Protein AF-A0A956XR70-F1 (afdb_monomer)

Nearest PDB structures (foldseek):
  4zgi-assembly1_A-2  TM=8.230E-01  e=3.222E-03  Homo sapiens
  6l9u-assembly1_A-2  TM=8.297E-01  e=9.669E-03  Mus musculus
  1uht-assembly1_A  TM=8.464E-01  e=3.658E-02  Arabidopsis thaliana
  6hc0-assembly3_C  TM=8.819E-01  e=6.157E-02  Bdellovibrio bacteriovorus HD100
  6l9v-assembly1_A  TM=6.812E-01  e=6.087E-03  Mus musculus

Solvent-accessible surface area (backbone atoms only — not comparable to full-atom values): 3682 Å² total; per-residue (Å²): 132,95,72,74,50,68,47,78,46,84,48,101,91,49,36,33,38,30,22,68,12,90,86,50,56,35,30,51,68,89,45,77,28,51,64,77,34,69,45,81,49,55,77,70,34,39,37,36,53,80,91,46,77,47,75,39,80,83,79,135

Foldseek 3Di:
DPDDAWDWDADPVGIKIAGCDQPWWKQWQNDIHDHGDMDDHDQQIWIDTPPDIDGDHDDD

Structure (mmCIF, N/CA/C/O backbone):
data_AF-A0A956XR70-F1
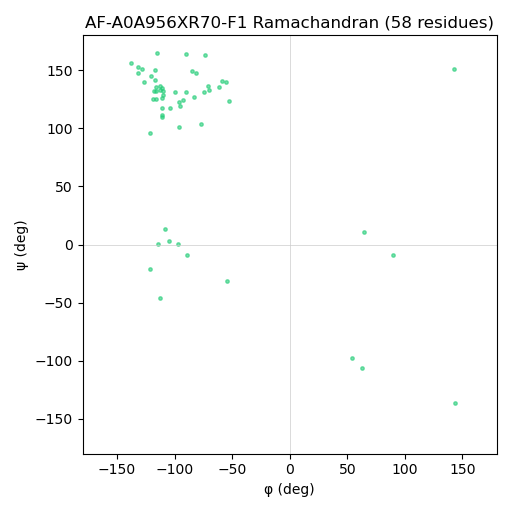#
_entry.id   AF-A0A956XR70-F1
#
loop_
_atom_site.group_PDB
_atom_site.id
_atom_site.type_symbol
_atom_site.label_atom_id
_atom_site.label_alt_id
_atom_site.label_comp_id
_atom_site.label_asym_id
_atom_site.label_entity_id
_atom_site.label_seq_id
_atom_site.pdbx_PDB_ins_code
_atom_site.Cartn_x
_atom_site.Cartn_y
_atom_site.Cartn_z
_atom_site.occupancy
_atom_site.B_iso_or_equiv
_atom_site.auth_seq_id
_atom_site.auth_comp_id
_atom_site.auth_asym_id
_atom_site.auth_atom_id
_atom_site.pdbx_PDB_model_num
ATOM 1 N N . VAL A 1 1 ? 4.108 -11.402 -12.072 1.00 49.81 1 VAL A N 1
ATOM 2 C CA . VAL A 1 1 ? 4.817 -10.128 -11.812 1.00 49.81 1 VAL A CA 1
ATOM 3 C C . VAL A 1 1 ? 6.124 -10.486 -11.116 1.00 49.81 1 VAL A C 1
ATOM 5 O O . VAL A 1 1 ? 6.055 -11.151 -10.094 1.00 49.81 1 VAL A O 1
ATOM 8 N N . SER A 1 2 ? 7.297 -10.212 -11.695 1.00 48.91 2 SER A N 1
ATOM 9 C CA . SER A 1 2 ? 8.589 -10.609 -11.104 1.00 48.91 2 SER A CA 1
ATOM 10 C C . SER A 1 2 ? 9.191 -9.445 -10.310 1.00 48.91 2 SER A C 1
ATOM 12 O O . SER A 1 2 ? 9.727 -8.513 -10.906 1.00 48.91 2 SER A O 1
ATOM 14 N N . GLY A 1 3 ? 9.068 -9.484 -8.982 1.00 65.69 3 GLY A N 1
ATOM 15 C CA . GLY A 1 3 ? 9.632 -8.497 -8.052 1.00 65.69 3 GLY A CA 1
ATOM 16 C C . GLY A 1 3 ? 8.700 -8.210 -6.871 1.00 65.69 3 GLY A C 1
ATOM 17 O O . GLY A 1 3 ? 7.483 -8.325 -7.006 1.00 65.69 3 GLY A O 1
ATOM 18 N N . PHE A 1 4 ? 9.260 -7.843 -5.718 1.00 66.94 4 PHE A N 1
ATOM 19 C CA . PHE A 1 4 ? 8.486 -7.360 -4.570 1.00 66.94 4 PHE A CA 1
ATOM 20 C C . PHE A 1 4 ? 7.911 -5.971 -4.884 1.00 66.94 4 PHE A C 1
ATOM 22 O O . PHE A 1 4 ? 8.625 -5.118 -5.415 1.00 66.94 4 PHE A O 1
ATOM 29 N N . HIS A 1 5 ? 6.620 -5.761 -4.615 1.00 81.12 5 HIS A N 1
ATOM 30 C CA . HIS A 1 5 ? 5.936 -4.496 -4.913 1.00 81.12 5 HIS A CA 1
ATOM 31 C C . HIS A 1 5 ? 5.530 -3.756 -3.642 1.00 81.12 5 HIS A C 1
ATOM 33 O O . HIS A 1 5 ? 5.800 -2.567 -3.520 1.00 81.12 5 HIS A O 1
ATOM 39 N N . ALA A 1 6 ? 4.939 -4.473 -2.691 1.00 89.31 6 ALA A N 1
ATOM 40 C CA . ALA A 1 6 ? 4.480 -3.936 -1.422 1.00 89.31 6 ALA A CA 1
ATOM 41 C C . ALA A 1 6 ? 4.966 -4.812 -0.266 1.00 89.31 6 ALA A C 1
ATOM 43 O O . ALA A 1 6 ? 5.146 -6.018 -0.445 1.00 89.31 6 ALA A O 1
ATOM 44 N N . GLU A 1 7 ? 5.121 -4.209 0.905 1.00 91.62 7 GLU A N 1
ATOM 45 C CA . GLU A 1 7 ? 5.235 -4.899 2.190 1.00 91.62 7 GLU A CA 1
ATOM 46 C C . GLU A 1 7 ? 4.036 -4.506 3.056 1.00 91.62 7 GLU A C 1
ATOM 48 O O . GLU A 1 7 ? 3.672 -3.330 3.086 1.00 91.62 7 GLU A O 1
ATOM 53 N N . ILE A 1 8 ? 3.412 -5.479 3.723 1.00 92.19 8 ILE A N 1
ATOM 54 C CA . ILE A 1 8 ? 2.329 -5.241 4.682 1.00 92.19 8 ILE A CA 1
ATOM 55 C C . ILE A 1 8 ? 2.854 -5.580 6.074 1.00 92.19 8 ILE A C 1
ATOM 57 O O . ILE A 1 8 ? 3.331 -6.693 6.295 1.00 92.19 8 ILE A O 1
ATOM 61 N N . THR A 1 9 ? 2.736 -4.635 7.002 1.00 93.25 9 THR A N 1
ATOM 62 C CA . THR A 1 9 ? 3.253 -4.755 8.369 1.00 93.25 9 THR A CA 1
ATOM 63 C C . THR A 1 9 ? 2.141 -4.469 9.369 1.00 93.25 9 THR A C 1
ATOM 65 O O . THR A 1 9 ? 1.325 -3.570 9.170 1.00 93.25 9 THR A O 1
ATOM 68 N N . GLN A 1 10 ? 2.092 -5.236 10.458 1.00 91.31 10 GLN A N 1
ATOM 69 C CA . GLN A 1 10 ? 1.157 -4.979 11.550 1.00 91.31 10 GLN A CA 1
ATOM 70 C C . GLN A 1 10 ? 1.618 -3.761 12.365 1.00 91.31 10 GLN A C 1
ATOM 72 O O . GLN A 1 10 ? 2.776 -3.667 12.772 1.00 91.31 10 GLN A O 1
ATOM 77 N N . ALA A 1 11 ? 0.698 -2.837 12.614 1.00 86.31 11 ALA A N 1
ATOM 78 C CA . ALA A 1 11 ? 0.853 -1.667 13.466 1.00 86.31 11 ALA A CA 1
ATOM 79 C C . ALA A 1 11 ? -0.097 -1.775 14.679 1.00 86.31 11 ALA A C 1
ATOM 81 O O . ALA A 1 11 ? -1.028 -2.580 14.649 1.00 86.31 11 ALA A O 1
ATOM 82 N N . PRO A 1 12 ? 0.092 -0.977 15.750 1.00 86.50 12 PRO A N 1
ATOM 83 C CA . PRO A 1 12 ? -0.774 -1.030 16.935 1.00 86.50 12 PRO A CA 1
ATOM 84 C C . PRO A 1 12 ? -2.272 -0.866 16.636 1.00 86.50 12 PRO A C 1
ATOM 86 O O . PRO A 1 12 ? -3.092 -1.476 17.316 1.00 86.50 12 PRO A O 1
ATOM 89 N N . ASP A 1 13 ? -2.607 -0.100 15.594 1.00 85.44 13 ASP A N 1
ATOM 90 C CA . ASP A 1 13 ? -3.985 0.243 15.224 1.00 85.44 13 ASP A CA 1
ATOM 91 C C . ASP A 1 13 ? -4.475 -0.474 13.947 1.00 85.44 13 ASP A C 1
ATOM 93 O O . ASP A 1 13 ? -5.490 -0.084 13.372 1.00 85.44 13 ASP A O 1
ATOM 97 N N . GLY A 1 14 ? -3.759 -1.499 13.459 1.00 89.62 14 GLY A N 1
ATOM 98 C CA . GLY A 1 14 ? -4.158 -2.255 12.265 1.00 89.62 14 GLY A CA 1
ATOM 99 C C . GLY A 1 14 ? -2.983 -2.687 11.394 1.00 89.62 14 GLY A C 1
ATOM 100 O O . GLY A 1 14 ? -1.966 -3.160 11.895 1.00 89.62 14 GLY A O 1
ATOM 101 N N . TYR A 1 15 ? -3.112 -2.529 10.078 1.00 92.50 15 TYR A N 1
ATOM 102 C CA . TYR A 1 15 ? -2.058 -2.849 9.117 1.00 92.50 15 TYR A CA 1
ATOM 103 C C . TYR A 1 15 ? -1.601 -1.596 8.381 1.00 92.50 15 TYR A C 1
ATOM 105 O O . TYR A 1 15 ? -2.369 -0.659 8.162 1.00 92.50 15 TYR A O 1
ATOM 113 N N . THR A 1 16 ? -0.340 -1.583 7.974 1.00 94.38 16 THR A N 1
ATOM 114 C CA . THR A 1 16 ? 0.209 -0.588 7.057 1.00 94.38 16 THR A CA 1
ATOM 115 C C . THR A 1 16 ? 0.746 -1.285 5.824 1.00 94.38 16 THR A C 1
ATOM 117 O O . THR A 1 16 ? 1.273 -2.393 5.903 1.00 94.38 16 THR A O 1
ATOM 120 N N . ILE A 1 17 ? 0.613 -0.634 4.674 1.00 93.69 17 ILE A N 1
ATOM 121 C CA . ILE A 1 17 ? 1.212 -1.069 3.418 1.00 93.69 17 ILE A CA 1
ATOM 122 C C . ILE A 1 17 ? 2.282 -0.065 3.007 1.00 93.69 17 ILE A C 1
ATOM 124 O O . ILE A 1 17 ? 2.047 1.140 3.032 1.00 93.69 17 ILE A O 1
ATOM 128 N N . THR A 1 18 ? 3.457 -0.558 2.629 1.00 94.88 18 THR A N 1
ATOM 129 C CA . THR A 1 18 ? 4.582 0.255 2.156 1.00 94.88 18 THR A CA 1
ATOM 130 C C . THR A 1 18 ? 4.921 -0.126 0.727 1.00 94.88 18 THR A C 1
ATOM 132 O O . THR A 1 18 ? 5.080 -1.310 0.420 1.00 94.88 18 THR A O 1
ATOM 135 N N . ASN A 1 19 ? 5.077 0.860 -0.156 1.00 93.56 19 ASN A N 1
ATOM 136 C CA . ASN A 1 19 ? 5.572 0.601 -1.501 1.00 93.56 19 ASN A CA 1
ATOM 137 C C . ASN A 1 19 ? 7.090 0.388 -1.477 1.00 93.56 19 ASN A C 1
ATOM 139 O O . ASN A 1 19 ? 7.864 1.337 -1.391 1.00 93.56 19 ASN A O 1
ATOM 143 N N . ILE A 1 20 ? 7.525 -0.865 -1.592 1.00 92.88 20 ILE A N 1
ATOM 144 C CA . ILE A 1 20 ? 8.949 -1.231 -1.682 1.00 92.88 20 ILE A CA 1
ATOM 145 C C . ILE A 1 20 ? 9.415 -1.429 -3.132 1.00 92.88 20 ILE A C 1
ATOM 147 O O . ILE A 1 20 ? 10.583 -1.739 -3.385 1.00 92.88 20 ILE A O 1
ATOM 151 N N . SER A 1 21 ? 8.520 -1.240 -4.105 1.00 88.88 21 SER A N 1
ATOM 152 C CA . SER A 1 21 ? 8.871 -1.253 -5.518 1.00 88.88 21 SER A CA 1
ATOM 153 C C . SER A 1 21 ? 9.669 -0.010 -5.885 1.00 88.88 21 SER A C 1
ATOM 155 O O . SER A 1 21 ? 9.290 1.105 -5.557 1.00 88.88 21 SER A O 1
ATOM 157 N N . ARG A 1 22 ? 10.742 -0.176 -6.663 1.00 85.06 22 ARG A N 1
ATOM 158 C CA . ARG A 1 22 ? 11.463 0.955 -7.281 1.00 85.06 22 ARG A CA 1
ATOM 159 C C . ARG A 1 22 ? 10.918 1.352 -8.653 1.00 85.06 22 ARG A C 1
ATOM 161 O O . ARG A 1 22 ? 11.373 2.341 -9.214 1.00 85.06 22 ARG A O 1
ATOM 168 N N . MET A 1 23 ? 10.015 0.553 -9.221 1.00 83.19 23 MET A N 1
ATOM 169 C CA . MET A 1 23 ? 9.562 0.714 -10.610 1.00 83.19 23 MET A CA 1
ATOM 170 C C . MET A 1 23 ? 8.057 0.925 -10.742 1.00 83.19 23 MET A C 1
ATOM 172 O O . MET A 1 23 ? 7.609 1.451 -11.757 1.00 83.19 23 MET A O 1
ATOM 176 N N . SER A 1 24 ? 7.287 0.521 -9.736 1.00 81.88 24 SER A N 1
ATOM 177 C CA . SER A 1 24 ? 5.831 0.561 -9.775 1.00 81.88 24 SER A CA 1
ATOM 178 C C . SER A 1 24 ? 5.308 1.500 -8.701 1.00 81.88 24 SER A C 1
ATOM 180 O O . SER A 1 24 ? 5.817 1.530 -7.580 1.00 81.88 24 SER A O 1
ATOM 182 N N . LYS A 1 25 ? 4.258 2.241 -9.041 1.00 85.44 25 LYS A N 1
ATOM 183 C CA . LYS A 1 25 ? 3.428 2.916 -8.049 1.00 85.44 2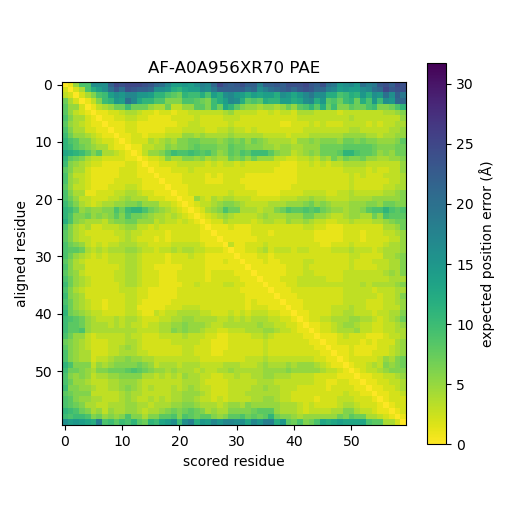5 LYS A CA 1
ATOM 184 C C . LYS A 1 25 ? 2.376 1.942 -7.535 1.00 85.44 25 LYS A C 1
ATOM 186 O O . LYS A 1 25 ? 1.956 1.046 -8.275 1.00 85.44 25 LYS A O 1
ATOM 191 N N . ILE A 1 26 ? 1.982 2.117 -6.283 1.00 92.12 26 ILE A N 1
ATOM 192 C CA . ILE A 1 26 ? 0.866 1.392 -5.678 1.00 92.12 26 ILE A CA 1
ATOM 193 C C . ILE A 1 26 ? -0.224 2.407 -5.409 1.00 92.12 26 ILE A C 1
ATOM 195 O O . ILE A 1 26 ? 0.077 3.490 -4.927 1.00 92.12 26 ILE A O 1
ATOM 199 N N . VAL A 1 27 ? -1.468 2.072 -5.719 1.00 94.50 27 VAL A N 1
ATOM 200 C CA . VAL A 1 27 ? -2.615 2.879 -5.302 1.00 94.50 27 VAL A CA 1
ATOM 201 C C . VAL A 1 27 ? -3.381 2.099 -4.247 1.00 94.50 27 VAL A C 1
ATOM 203 O O . VAL A 1 27 ? -3.681 0.927 -4.462 1.00 94.50 27 VAL A O 1
ATOM 206 N N . VAL A 1 28 ? -3.652 2.741 -3.115 1.00 94.81 28 VAL A N 1
ATOM 207 C CA . VAL A 1 28 ? -4.494 2.240 -2.026 1.00 94.81 28 VAL A CA 1
ATOM 208 C C . VAL A 1 28 ? -5.749 3.098 -2.003 1.00 94.81 28 VAL A C 1
ATOM 210 O O . VAL A 1 2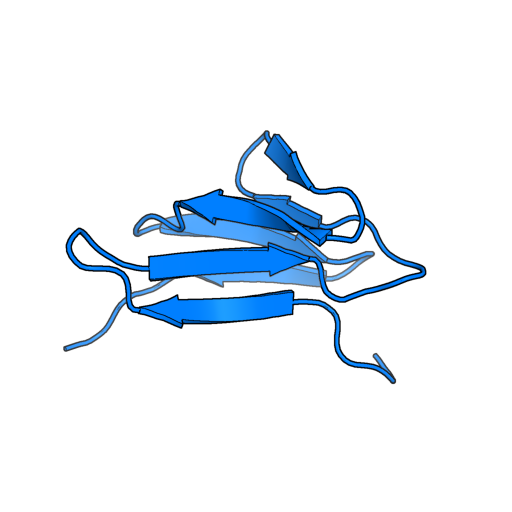8 ? -5.666 4.291 -1.721 1.00 94.81 28 VAL A O 1
ATOM 213 N N . ASP A 1 29 ? -6.891 2.519 -2.350 1.00 93.25 29 ASP A N 1
ATOM 214 C CA . ASP A 1 29 ? -8.152 3.214 -2.603 1.00 93.25 29 ASP A CA 1
ATOM 215 C C . ASP A 1 29 ? -7.974 4.319 -3.658 1.00 93.25 29 ASP A C 1
ATOM 217 O O . ASP A 1 29 ? -7.932 4.046 -4.858 1.00 93.25 29 ASP A O 1
ATOM 221 N N . SER A 1 30 ? -7.797 5.568 -3.224 1.00 93.06 30 SER A N 1
ATOM 222 C CA . SER A 1 30 ? -7.496 6.719 -4.086 1.00 93.06 30 SER A CA 1
ATOM 223 C C . SER A 1 30 ? -6.110 7.333 -3.854 1.00 93.06 30 SER A C 1
ATOM 225 O O . SER A 1 30 ? -5.780 8.345 -4.473 1.00 93.06 30 SER A O 1
ATOM 227 N N . LEU A 1 31 ? -5.316 6.783 -2.932 1.00 95.31 31 LEU A N 1
ATOM 228 C CA . LEU A 1 31 ? -4.007 7.297 -2.537 1.00 95.31 31 LEU A CA 1
ATOM 229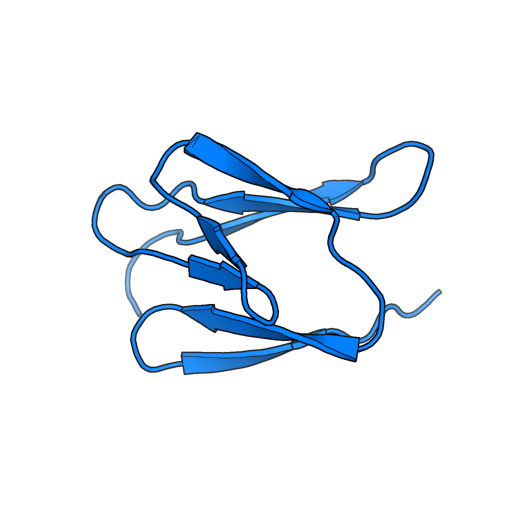 C C . LEU A 1 31 ?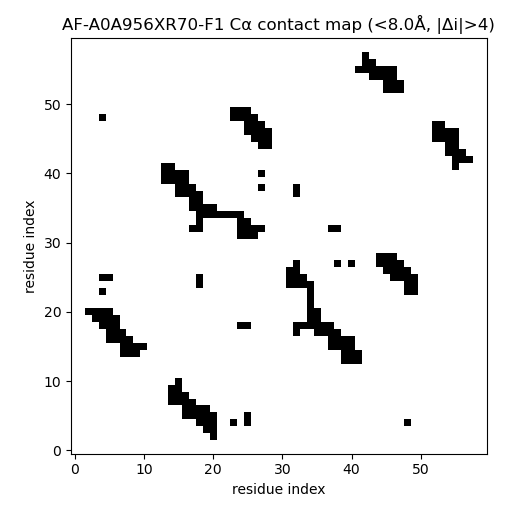 -2.890 6.600 -3.314 1.00 95.31 31 LEU A C 1
ATOM 231 O O . LEU A 1 31 ? -2.690 5.396 -3.192 1.00 95.31 31 LEU A O 1
ATOM 235 N N . GLU A 1 32 ? -2.123 7.370 -4.079 1.00 95.12 32 GLU A N 1
ATOM 236 C CA . GLU A 1 32 ? -0.926 6.877 -4.758 1.00 95.12 32 GLU A CA 1
ATOM 237 C C . GLU A 1 32 ? 0.280 6.893 -3.804 1.00 95.12 32 GLU A C 1
ATOM 239 O O . GLU A 1 32 ? 0.595 7.925 -3.219 1.00 95.12 32 GLU A O 1
ATOM 244 N N . LEU A 1 33 ? 0.959 5.753 -3.674 1.00 94.56 33 LEU A N 1
ATOM 245 C CA . LEU A 1 33 ? 2.188 5.564 -2.910 1.00 94.56 33 LEU A CA 1
ATOM 246 C C . LEU A 1 33 ? 3.389 5.476 -3.852 1.00 94.56 33 LEU A C 1
ATOM 248 O O . LEU A 1 33 ? 3.519 4.545 -4.661 1.00 94.56 33 LEU A O 1
ATOM 252 N N . SER A 1 34 ? 4.302 6.426 -3.705 1.00 92.88 34 SER A N 1
ATOM 253 C CA . SER A 1 34 ? 5.630 6.423 -4.312 1.00 92.88 34 SER A CA 1
ATOM 254 C C . SER A 1 34 ? 6.555 5.421 -3.608 1.00 92.88 34 SER A C 1
ATOM 256 O O . SER A 1 34 ? 6.272 4.995 -2.487 1.00 92.88 34 SER A O 1
ATOM 258 N N . PRO A 1 35 ? 7.685 5.031 -4.225 1.00 91.88 35 PRO A N 1
ATOM 259 C CA . PRO A 1 35 ? 8.666 4.162 -3.577 1.00 91.88 35 PRO A CA 1
ATOM 260 C C . PRO A 1 35 ? 9.106 4.696 -2.203 1.00 91.88 35 PRO A C 1
ATOM 262 O O . PRO A 1 35 ? 9.616 5.811 -2.103 1.00 91.88 35 PRO A O 1
ATOM 265 N N . GLY A 1 36 ? 8.943 3.884 -1.160 1.00 92.38 36 GLY A N 1
ATOM 266 C CA . GLY A 1 36 ? 9.251 4.207 0.236 1.00 92.38 36 GLY A CA 1
ATOM 267 C C . GLY A 1 36 ? 8.099 4.837 1.025 1.00 92.38 36 GLY A C 1
ATOM 268 O O . GLY A 1 36 ? 8.217 4.966 2.241 1.00 92.38 36 GLY A O 1
ATOM 269 N N . GLU A 1 37 ? 6.995 5.208 0.374 1.00 94.81 37 GLU A N 1
ATOM 270 C CA . GLU A 1 37 ? 5.812 5.731 1.059 1.00 94.81 37 GLU A CA 1
ATOM 271 C C . GLU A 1 37 ? 4.949 4.600 1.615 1.00 94.81 37 GLU A C 1
ATOM 273 O O . GLU A 1 37 ? 4.866 3.505 1.045 1.00 94.81 37 GLU A O 1
ATOM 278 N N . ALA A 1 38 ? 4.296 4.891 2.737 1.00 94.44 38 ALA A N 1
ATOM 279 C CA . ALA A 1 38 ? 3.418 3.969 3.430 1.00 94.44 38 ALA A CA 1
ATOM 280 C C . ALA A 1 38 ? 2.061 4.612 3.712 1.00 94.44 38 ALA A C 1
ATOM 282 O O . ALA A 1 38 ? 1.967 5.825 3.910 1.00 94.44 38 ALA A O 1
ATOM 283 N N . ALA A 1 39 ? 1.027 3.781 3.778 1.00 94.44 39 ALA A N 1
ATOM 284 C CA . ALA A 1 39 ? -0.307 4.183 4.195 1.00 94.44 39 ALA A CA 1
ATOM 285 C C . ALA A 1 39 ? -0.944 3.141 5.120 1.00 94.44 39 ALA A C 1
ATOM 287 O O . ALA A 1 39 ? -0.573 1.963 5.071 1.00 94.44 39 ALA A O 1
ATOM 288 N N . PRO A 1 40 ? -1.910 3.557 5.958 1.00 93.19 40 PRO A N 1
ATOM 289 C CA . PRO A 1 40 ? -2.806 2.624 6.622 1.00 93.19 40 PRO A CA 1
ATOM 290 C C . PRO A 1 40 ? -3.509 1.744 5.588 1.00 93.19 40 PRO A C 1
ATOM 292 O O . PRO A 1 40 ? -3.915 2.227 4.532 1.00 93.19 40 PRO A O 1
ATOM 295 N N . LEU A 1 41 ? -3.647 0.462 5.905 1.00 91.81 41 LEU A N 1
ATOM 296 C CA . LEU A 1 41 ? -4.386 -0.498 5.103 1.00 91.81 41 LEU A CA 1
ATOM 297 C C . LEU A 1 41 ? -5.649 -0.886 5.869 1.00 91.81 41 LEU A C 1
ATOM 299 O O . LEU A 1 41 ? -5.567 -1.534 6.915 1.00 91.81 41 LEU A O 1
ATOM 303 N N . ALA A 1 42 ? -6.800 -0.442 5.371 1.00 89.75 42 ALA A N 1
ATOM 304 C CA . ALA A 1 42 ? -8.085 -0.699 5.999 1.00 89.75 42 ALA A CA 1
ATOM 305 C C . AL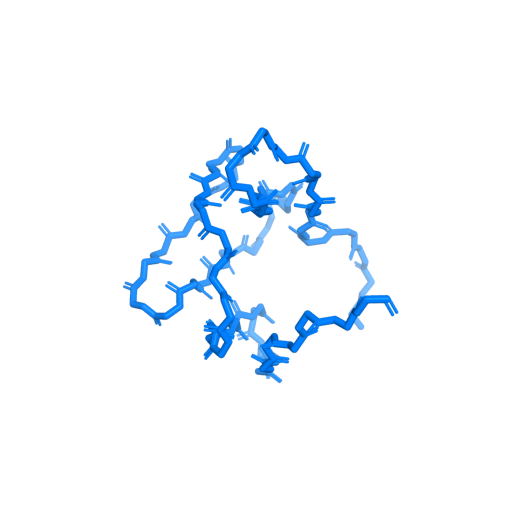A A 1 42 ? -8.717 -1.994 5.468 1.00 89.75 42 ALA A C 1
ATOM 307 O O . ALA A 1 42 ? -8.328 -2.532 4.428 1.00 89.75 42 ALA A O 1
ATOM 308 N N . GLN A 1 43 ? -9.718 -2.482 6.200 1.00 87.56 43 GLN A N 1
ATOM 309 C CA . GLN A 1 43 ? -10.627 -3.496 5.681 1.00 87.56 43 GLN A CA 1
ATOM 310 C C . GLN A 1 43 ? -11.320 -2.960 4.421 1.0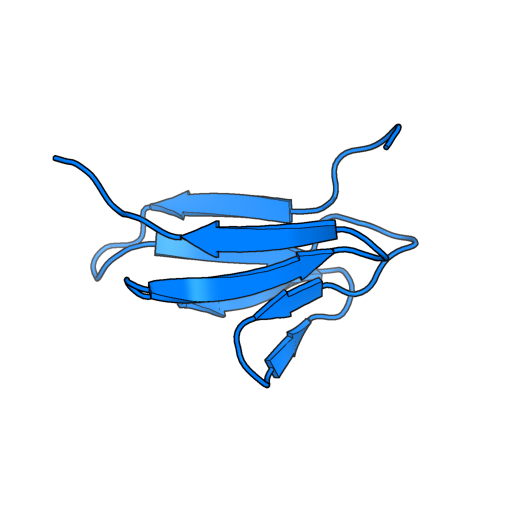0 87.56 43 GLN A C 1
ATOM 312 O O . GLN A 1 43 ? -11.679 -1.785 4.367 1.00 87.56 43 GLN A O 1
ATOM 317 N N . ASP A 1 44 ? -11.487 -3.827 3.424 1.00 89.44 44 ASP A N 1
ATOM 318 C CA . ASP A 1 44 ? -12.108 -3.523 2.133 1.00 89.44 44 ASP A CA 1
ATOM 319 C C . ASP A 1 44 ? -11.338 -2.501 1.274 1.00 89.44 44 ASP A C 1
ATOM 321 O O . ASP A 1 44 ? -11.848 -2.066 0.239 1.00 89.44 44 ASP A O 1
ATOM 325 N N . SER A 1 45 ? -10.093 -2.155 1.642 1.00 92.38 45 SER A N 1
ATOM 326 C CA . SER A 1 45 ? -9.244 -1.313 0.795 1.00 92.38 45 SER A CA 1
ATOM 327 C C . SER A 1 45 ? -8.979 -1.984 -0.556 1.00 92.38 45 SER A C 1
ATOM 329 O O . SER A 1 45 ? -8.639 -3.173 -0.640 1.00 92.38 45 SER A O 1
ATOM 331 N N . GLN A 1 46 ? -9.082 -1.197 -1.625 1.00 94.12 46 GLN A N 1
ATOM 332 C CA . GLN A 1 46 ? -8.720 -1.604 -2.979 1.00 94.12 46 GLN A CA 1
ATOM 333 C C . GLN A 1 46 ? -7.255 -1.281 -3.255 1.00 94.12 46 GLN A C 1
ATOM 335 O O . GLN A 1 46 ? -6.788 -0.168 -3.025 1.00 94.12 46 GLN A O 1
ATOM 340 N N . LEU A 1 47 ? -6.511 -2.252 -3.774 1.00 92.94 47 LEU A N 1
ATOM 341 C CA . LEU A 1 47 ? -5.100 -2.107 -4.101 1.00 92.94 47 LEU A CA 1
ATOM 342 C C . LEU A 1 47 ? -4.883 -2.258 -5.600 1.00 92.94 47 LEU A C 1
ATOM 344 O O . LEU A 1 47 ? -5.185 -3.301 -6.179 1.00 92.94 47 LEU A O 1
ATOM 348 N N . PHE A 1 48 ? -4.247 -1.261 -6.206 1.00 92.38 48 PHE A N 1
ATOM 349 C CA . PHE A 1 48 ? -3.787 -1.329 -7.588 1.00 92.38 48 PHE A CA 1
ATOM 350 C C . PHE A 1 48 ? -2.265 -1.371 -7.624 1.00 92.38 48 PHE A C 1
ATOM 352 O O . PHE A 1 48 ? -1.581 -0.431 -7.218 1.00 92.38 48 PHE A O 1
ATOM 359 N N . ILE A 1 49 ? -1.722 -2.471 -8.143 1.00 87.81 49 ILE A N 1
ATOM 360 C CA . ILE A 1 49 ? -0.285 -2.688 -8.304 1.00 87.81 49 ILE A CA 1
ATOM 361 C C . ILE A 1 49 ? -0.003 -2.928 -9.788 1.00 87.81 49 ILE A C 1
ATOM 363 O O . ILE A 1 49 ? -0.141 -4.037 -10.316 1.00 87.81 49 ILE A O 1
ATOM 367 N N . GLY A 1 50 ? 0.387 -1.868 -10.494 1.00 81.31 50 GLY A N 1
ATOM 368 C CA . GLY A 1 50 ? 0.561 -1.912 -11.945 1.00 81.31 50 GLY A CA 1
ATOM 369 C C . GLY A 1 50 ? -0.758 -2.213 -12.668 1.00 81.31 50 GLY A C 1
ATOM 370 O O . GLY A 1 50 ? -1.607 -1.341 -12.782 1.00 81.31 50 GLY A O 1
ATOM 371 N N . LYS A 1 51 ? -0.913 -3.438 -13.191 1.00 83.12 51 LYS A N 1
ATOM 372 C CA . LYS A 1 51 ? -2.141 -3.908 -13.874 1.00 83.12 51 LYS A CA 1
ATOM 373 C C . LYS A 1 51 ? -2.977 -4.873 -13.027 1.00 83.12 51 LYS A C 1
ATOM 375 O O . LYS A 1 51 ? -3.925 -5.457 -13.541 1.00 83.12 51 LYS A O 1
ATOM 380 N N . VAL A 1 52 ? -2.563 -5.120 -11.788 1.00 86.00 52 VAL A N 1
ATOM 381 C CA . VAL A 1 52 ? -3.237 -6.040 -10.873 1.00 86.00 52 VAL A CA 1
ATOM 382 C C . VAL A 1 52 ? -4.098 -5.223 -9.923 1.00 86.00 52 VAL A C 1
ATOM 384 O O . VAL A 1 52 ? -3.607 -4.262 -9.336 1.00 86.00 52 VAL A O 1
ATOM 387 N N . GLU A 1 53 ? -5.349 -5.634 -9.779 1.00 91.31 53 GLU A N 1
ATOM 388 C CA . GLU A 1 53 ? -6.302 -5.112 -8.805 1.00 91.31 53 GLU A CA 1
ATOM 389 C C . GLU A 1 53 ? -6.554 -6.194 -7.749 1.00 91.31 53 GLU A C 1
ATOM 391 O O . GLU A 1 53 ? -6.744 -7.365 -8.093 1.00 91.31 53 GLU A O 1
ATOM 396 N N . LEU A 1 54 ? -6.485 -5.821 -6.473 1.00 89.75 54 LEU A N 1
ATOM 397 C CA . LEU A 1 54 ? -6.685 -6.696 -5.319 1.00 89.75 54 LEU A CA 1
ATOM 398 C C . LEU A 1 54 ? -7.648 -6.019 -4.338 1.00 89.75 54 LEU A C 1
ATOM 400 O O . LEU A 1 54 ? -7.616 -4.801 -4.184 1.00 89.75 54 LEU A O 1
ATOM 404 N N . MET A 1 55 ? -8.453 -6.811 -3.636 1.00 90.62 55 MET A N 1
ATOM 405 C CA . MET A 1 55 ? -9.285 -6.354 -2.522 1.00 90.62 55 MET A CA 1
ATOM 406 C C . MET A 1 55 ? -8.735 -6.951 -1.229 1.00 90.62 55 MET A C 1
ATOM 408 O O . MET A 1 55 ? -8.384 -8.133 -1.206 1.00 90.62 55 MET A O 1
ATOM 412 N N . VAL A 1 56 ? -8.623 -6.139 -0.181 1.00 88.75 56 VAL A N 1
ATOM 413 C CA . VAL A 1 56 ? -8.079 -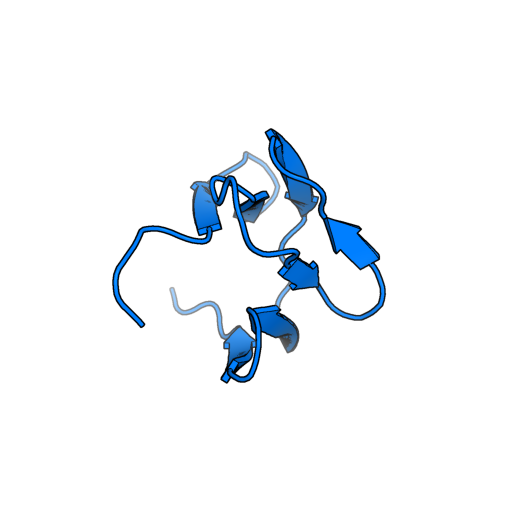6.581 1.106 1.00 88.75 56 VAL A CA 1
ATOM 414 C C . VAL A 1 56 ? -9.190 -7.054 2.030 1.00 88.75 56 VAL A C 1
ATOM 416 O O . VAL A 1 56 ? -10.099 -6.300 2.364 1.00 88.75 56 VAL A O 1
ATOM 419 N N . GLU A 1 57 ? -9.054 -8.291 2.498 1.00 87.12 57 GLU A N 1
ATOM 420 C CA . GLU A 1 57 ? -9.869 -8.882 3.556 1.00 87.12 57 GLU A CA 1
ATOM 421 C C . GLU A 1 57 ? -8.947 -9.257 4.724 1.00 87.12 57 GLU A C 1
ATOM 423 O O . GLU A 1 57 ? -7.942 -9.947 4.536 1.00 87.12 57 GLU A O 1
ATOM 428 N N . VAL A 1 58 ? -9.261 -8.767 5.925 1.00 78.06 58 VAL A N 1
ATOM 429 C CA . VAL A 1 58 ? -8.538 -9.108 7.158 1.00 78.06 58 VAL A CA 1
ATOM 430 C C . VAL A 1 58 ? -9.30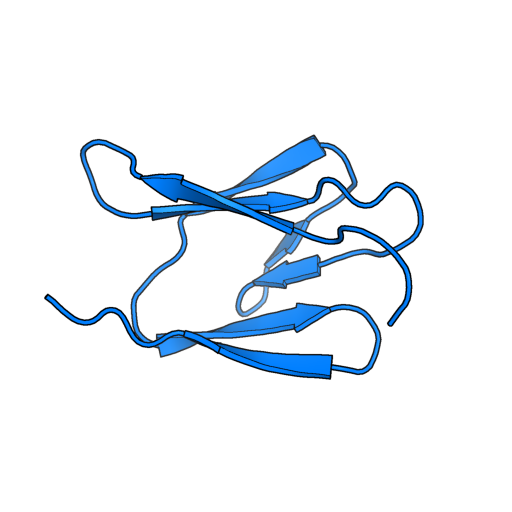2 -10.232 7.854 1.00 78.06 58 VAL A C 1
ATOM 432 O O . VAL A 1 58 ? -10.481 -10.069 8.160 1.00 78.06 58 VAL A O 1
ATOM 435 N N . ILE A 1 59 ? -8.632 -11.361 8.090 1.00 80.56 59 ILE A N 1
ATOM 436 C CA . ILE A 1 59 ? -9.192 -12.556 8.738 1.00 80.56 59 ILE A CA 1
ATOM 437 C C . ILE A 1 59 ? -8.437 -12.776 10.055 1.00 80.56 59 ILE A C 1
ATOM 439 O O . ILE A 1 59 ? -7.205 -12.711 10.050 1.00 80.56 59 ILE A O 1
ATOM 443 N N . ASP A 1 60 ? -9.173 -13.011 11.146 1.00 70.00 60 ASP A N 1
ATOM 444 C CA . ASP A 1 60 ? -8.629 -13.366 12.472 1.00 70.00 60 ASP A CA 1
ATOM 445 C C . ASP A 1 60 ? -7.921 -14.736 12.490 1.00 70.00 60 ASP A C 1
ATOM 447 O O . ASP A 1 60 ? -8.436 -15.695 11.861 1.00 70.00 60 ASP A O 1
#

pLDDT: mean 87.6, std 9.61, range [48.91, 95.31]

Mean predicted aligned error: 4.26 Å

Secondary structure (DSSP, 8-state):
--S--EEEEEETTEEEEEE--SS--EEETTEEE-TT-EEEE-TT-EEEETTEEEE-----

Sequence (60 aa):
VSGFHAEITQAPDGYTITNISRMSKIVVDSLELSPGEAAPLAQDSQLFIGKVELMVEVID

Radius of gyration: 10.92 Å; Cα contacts (8 Å, |Δi|>4): 115; chains: 1; bounding box: 24×21×31 Å